Protein AF-A0A558D9I7-F1 (afdb_monomer)

Sequence (130 aa):
MVARRTGHDVFRDLLGRITAGNPILTDRFYGTHSVIALLQMRGADALLQQHQVRRTDFRKGQRLSPRDHVGAWAKPKHCPYWLPRELFDAFPETPAVRELKGHNKVLERLHCKTPAMNGTERWYACGPAT

Secondary structure (DSSP, 8-state):
------HHHHHHHHHTT--TT-EEEE-TTS-SHHHHHHHHHTT-EEEEEPPTT----TTSSEEEETTEEEEE-PPPSS--TTS-HHHHHTS-SS-EEEEEE-SS-EEEEE-TTPPPTTSS----------

Mean predicted aligned error: 7.86 Å

Structure (mmCIF, N/CA/C/O backbone):
data_AF-A0A558D9I7-F1
#
_entry.id   AF-A0A558D9I7-F1
#
loop_
_atom_site.group_PDB
_atom_site.id
_atom_site.type_symbol
_atom_site.label_atom_id
_atom_site.label_alt_id
_atom_site.label_comp_id
_atom_site.label_asym_id
_atom_site.label_entity_id
_atom_site.label_seq_id
_atom_site.pdbx_PDB_ins_code
_atom_site.Cartn_x
_atom_site.Cartn_y
_atom_site.Cartn_z
_atom_site.occupancy
_atom_site.B_iso_or_equiv
_atom_site.auth_seq_id
_atom_site.auth_comp_id
_atom_site.auth_asym_id
_atom_site.auth_atom_id
_atom_site.pdbx_PDB_model_num
ATOM 1 N N . MET A 1 1 ? 28.553 -13.555 -10.484 1.00 39.62 1 MET A N 1
ATOM 2 C CA . MET A 1 1 ? 28.209 -12.173 -10.083 1.00 39.62 1 MET A CA 1
ATOM 3 C C . MET A 1 1 ? 26.754 -12.186 -9.623 1.00 39.62 1 MET A C 1
ATOM 5 O O . MET A 1 1 ? 25.894 -12.481 -10.439 1.00 39.62 1 MET A O 1
ATOM 9 N N . VAL A 1 2 ? 26.464 -12.008 -8.328 1.00 51.72 2 VAL A N 1
ATOM 10 C CA . VAL A 1 2 ? 25.073 -11.989 -7.827 1.00 51.72 2 VAL A CA 1
ATOM 11 C C . VAL A 1 2 ? 24.534 -10.573 -8.009 1.00 51.72 2 VAL A C 1
ATOM 13 O O . VAL A 1 2 ? 25.071 -9.636 -7.420 1.00 51.72 2 VAL A O 1
ATOM 16 N N . ALA A 1 3 ? 23.517 -10.396 -8.853 1.00 63.38 3 ALA A N 1
ATOM 17 C CA . ALA A 1 3 ? 22.880 -9.096 -9.040 1.00 63.38 3 ALA A CA 1
ATOM 18 C C . ALA A 1 3 ? 22.295 -8.607 -7.704 1.00 63.38 3 ALA A C 1
ATOM 20 O O . ALA A 1 3 ? 21.554 -9.332 -7.037 1.00 63.38 3 ALA A O 1
ATOM 21 N N . ARG A 1 4 ? 22.636 -7.380 -7.296 1.00 70.62 4 ARG A N 1
ATOM 22 C CA . ARG A 1 4 ? 22.110 -6.768 -6.071 1.00 70.62 4 ARG A CA 1
ATOM 23 C C . ARG A 1 4 ? 20.625 -6.468 -6.280 1.00 70.62 4 ARG A C 1
ATOM 25 O O . ARG A 1 4 ? 20.283 -5.579 -7.050 1.00 70.62 4 ARG A O 1
ATOM 32 N N . ARG A 1 5 ? 19.755 -7.225 -5.612 1.00 75.56 5 ARG A N 1
ATOM 33 C CA . 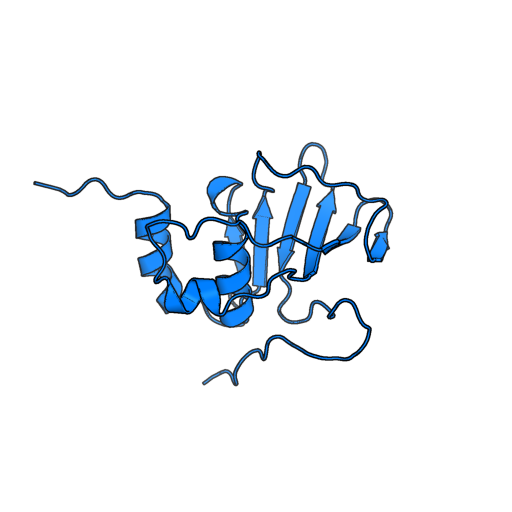ARG A 1 5 ? 18.297 -7.042 -5.668 1.00 75.56 5 ARG A CA 1
ATOM 34 C C . ARG A 1 5 ? 17.856 -6.037 -4.605 1.00 75.56 5 ARG A C 1
ATOM 36 O O . ARG A 1 5 ? 18.429 -5.988 -3.516 1.00 75.56 5 ARG A O 1
ATOM 43 N N . THR A 1 6 ? 16.845 -5.238 -4.915 1.00 82.38 6 THR A N 1
ATOM 44 C CA . THR A 1 6 ? 16.187 -4.330 -3.967 1.00 82.38 6 THR A CA 1
ATOM 45 C C . THR A 1 6 ? 14.946 -4.986 -3.350 1.00 82.38 6 THR A C 1
ATOM 47 O O . THR A 1 6 ? 14.488 -6.028 -3.819 1.00 82.38 6 THR A O 1
ATOM 50 N N . GLY A 1 7 ? 14.353 -4.371 -2.319 1.00 81.00 7 GLY A N 1
ATOM 51 C CA . GLY A 1 7 ? 13.092 -4.861 -1.740 1.00 81.00 7 GLY A CA 1
ATOM 52 C C . GLY A 1 7 ? 11.952 -4.957 -2.765 1.00 81.00 7 GLY A C 1
ATOM 53 O O . GLY A 1 7 ? 11.179 -5.910 -2.749 1.00 81.00 7 GLY A O 1
ATOM 54 N N . HIS A 1 8 ? 11.897 -4.035 -3.733 1.00 85.25 8 HIS A N 1
ATOM 55 C CA . HIS A 1 8 ? 10.901 -4.083 -4.807 1.00 85.25 8 HIS A CA 1
ATOM 56 C C . HIS A 1 8 ? 11.121 -5.251 -5.778 1.00 85.25 8 HIS A C 1
ATOM 58 O O . HIS A 1 8 ? 10.147 -5.795 -6.293 1.00 85.25 8 HIS A O 1
ATOM 64 N N . ASP A 1 9 ? 12.367 -5.685 -5.995 1.00 84.19 9 ASP A N 1
ATOM 65 C CA . ASP A 1 9 ? 12.647 -6.856 -6.834 1.00 84.19 9 ASP A CA 1
ATOM 66 C C . ASP A 1 9 ? 12.113 -8.143 -6.206 1.00 84.19 9 ASP A C 1
ATOM 68 O O . ASP A 1 9 ? 11.518 -8.960 -6.903 1.00 84.19 9 ASP A O 1
ATOM 72 N N . VAL A 1 10 ? 12.283 -8.302 -4.889 1.00 84.31 10 VAL A N 1
ATOM 73 C CA . VAL A 1 10 ? 11.731 -9.442 -4.137 1.00 84.31 10 VAL A CA 1
ATOM 74 C C . VAL A 1 10 ? 10.207 -9.388 -4.117 1.00 84.31 10 VAL A C 1
ATOM 76 O O . VAL A 1 10 ? 9.544 -10.398 -4.344 1.00 84.31 10 VAL A O 1
ATOM 79 N N . PHE A 1 11 ? 9.640 -8.204 -3.887 1.00 86.81 11 PHE A N 1
ATOM 80 C CA . PHE A 1 11 ? 8.194 -8.022 -3.894 1.00 86.81 11 PHE A CA 1
ATOM 81 C C . PHE A 1 11 ? 7.576 -8.396 -5.243 1.00 86.81 11 PHE A C 1
ATOM 83 O O . PHE A 1 11 ? 6.571 -9.101 -5.267 1.00 86.81 11 PHE A O 1
ATOM 90 N N . ARG A 1 12 ? 8.199 -8.008 -6.364 1.00 84.62 12 ARG A N 1
ATOM 91 C CA . ARG A 1 12 ? 7.728 -8.367 -7.709 1.00 84.62 12 ARG A CA 1
ATOM 92 C C . ARG A 1 12 ? 7.653 -9.877 -7.920 1.00 84.62 12 ARG A C 1
ATOM 94 O O . ARG A 1 12 ? 6.673 -10.348 -8.488 1.00 84.62 12 ARG A O 1
ATOM 101 N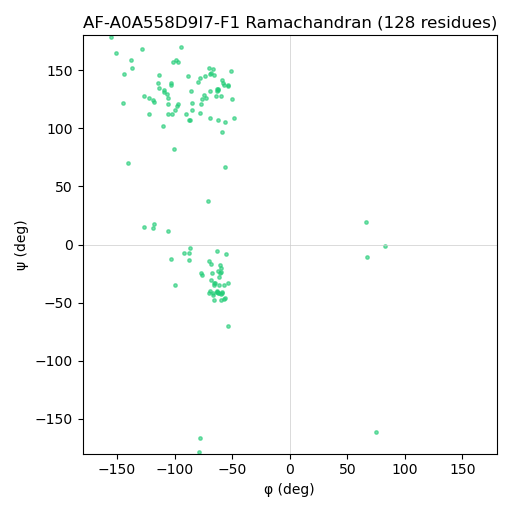 N . ASP A 1 13 ? 8.641 -10.629 -7.450 1.00 86.75 13 ASP A N 1
ATOM 102 C CA . ASP A 1 13 ? 8.618 -12.091 -7.561 1.00 86.75 13 ASP A CA 1
ATOM 103 C C . ASP A 1 13 ? 7.488 -12.704 -6.715 1.00 86.75 13 ASP A C 1
ATOM 105 O O . ASP A 1 13 ? 6.871 -13.695 -7.109 1.00 86.75 13 ASP A O 1
ATOM 109 N N . LEU A 1 14 ? 7.188 -12.099 -5.560 1.00 85.50 14 LEU A N 1
ATOM 110 C CA . LEU A 1 14 ? 6.113 -12.541 -4.672 1.00 85.50 14 LEU A CA 1
ATOM 111 C C . LEU A 1 14 ? 4.719 -12.149 -5.182 1.00 85.50 14 LEU A C 1
ATOM 113 O O . LEU A 1 14 ? 3.753 -12.851 -4.888 1.00 85.50 14 LEU A O 1
ATOM 117 N N . LEU A 1 15 ? 4.595 -11.075 -5.971 1.00 84.62 15 LEU A N 1
ATOM 118 C CA . LEU A 1 15 ? 3.310 -10.567 -6.472 1.00 84.62 15 LEU A CA 1
ATOM 119 C C . LEU A 1 15 ? 2.472 -11.633 -7.186 1.00 84.62 15 LEU A C 1
ATOM 121 O O . LEU A 1 15 ? 1.249 -11.576 -7.111 1.00 84.62 15 LEU A O 1
ATOM 125 N N . GLY A 1 16 ? 3.094 -12.594 -7.873 1.00 80.94 16 GLY A N 1
ATOM 126 C CA . GLY A 1 16 ? 2.373 -13.689 -8.535 1.00 80.94 16 GLY A CA 1
ATOM 127 C C . GLY A 1 16 ? 1.715 -14.686 -7.573 1.00 80.94 16 GLY A C 1
ATOM 128 O O . GLY A 1 16 ? 0.841 -15.436 -7.984 1.00 80.94 16 GLY A O 1
ATOM 129 N N . ARG A 1 17 ? 2.122 -14.698 -6.299 1.00 84.50 17 ARG A N 1
ATOM 130 C CA . ARG A 1 17 ? 1.600 -15.595 -5.253 1.00 84.50 17 ARG A CA 1
ATOM 131 C C . ARG A 1 17 ? 0.627 -14.899 -4.306 1.00 84.50 17 ARG A C 1
ATOM 133 O O . ARG A 1 17 ? -0.041 -15.562 -3.524 1.00 84.50 17 ARG A O 1
ATOM 140 N N . ILE A 1 18 ? 0.569 -13.571 -4.361 1.00 84.69 18 ILE A N 1
ATOM 141 C CA . ILE A 1 18 ? -0.352 -12.768 -3.566 1.00 84.69 18 ILE A CA 1
ATOM 142 C C . ILE A 1 18 ? -1.733 -12.849 -4.210 1.00 84.69 18 ILE A C 1
ATOM 144 O O . ILE A 1 18 ? -1.940 -12.343 -5.313 1.00 84.69 18 ILE A O 1
ATOM 148 N N . THR A 1 19 ? -2.665 -13.479 -3.505 1.00 73.75 19 THR A N 1
ATOM 149 C CA . THR A 1 19 ? -4.037 -13.710 -3.967 1.00 73.75 19 THR A CA 1
ATOM 150 C C . THR A 1 19 ? -5.052 -13.242 -2.927 1.00 73.75 19 THR A C 1
ATOM 152 O O . THR A 1 19 ? -4.701 -12.916 -1.786 1.00 73.75 19 THR A O 1
ATOM 155 N N . ALA A 1 20 ? -6.321 -13.175 -3.330 1.00 78.50 20 ALA A N 1
ATOM 156 C CA . ALA A 1 20 ? -7.418 -12.859 -2.429 1.00 78.50 20 ALA A CA 1
ATOM 157 C C . ALA A 1 20 ? -7.429 -13.800 -1.211 1.00 78.50 20 ALA A C 1
ATOM 159 O O . ALA A 1 20 ? -7.207 -15.004 -1.325 1.00 78.50 20 ALA A O 1
ATOM 160 N N . GLY A 1 21 ? -7.667 -13.238 -0.024 1.00 71.25 21 GLY A N 1
ATOM 161 C CA . GLY A 1 21 ? -7.666 -13.986 1.236 1.00 71.25 21 GLY A CA 1
ATOM 162 C C . GLY A 1 21 ? -6.285 -14.221 1.859 1.00 71.25 21 GLY A C 1
ATOM 163 O O . GLY A 1 21 ? -6.209 -14.788 2.946 1.00 71.25 21 GLY A O 1
ATOM 164 N N . ASN A 1 22 ? -5.187 -13.778 1.236 1.00 72.44 22 ASN A N 1
ATOM 165 C CA . ASN A 1 22 ? -3.873 -13.755 1.885 1.00 72.44 22 ASN A CA 1
ATOM 166 C C . ASN A 1 22 ? -3.665 -12.409 2.602 1.00 72.44 22 ASN A C 1
ATOM 168 O O . ASN A 1 22 ? -3.530 -11.392 1.918 1.00 72.44 22 ASN A O 1
ATOM 172 N N . PRO A 1 23 ? -3.615 -12.370 3.950 1.00 80.31 23 PRO A N 1
ATOM 173 C CA . PRO A 1 23 ? -3.288 -11.147 4.663 1.00 80.31 23 PRO A CA 1
ATOM 174 C C . PRO A 1 23 ? -1.791 -10.851 4.546 1.00 80.31 23 PRO A C 1
ATOM 176 O O . PRO A 1 23 ? -0.944 -11.688 4.857 1.00 80.31 23 PRO A O 1
ATOM 179 N N . ILE A 1 24 ? -1.463 -9.631 4.139 1.00 87.50 24 ILE A N 1
ATOM 180 C CA . ILE A 1 24 ? -0.087 -9.153 4.006 1.00 87.50 24 ILE A CA 1
ATOM 181 C C . ILE A 1 24 ? 0.200 -8.132 5.099 1.00 87.50 24 ILE A C 1
ATOM 183 O O . ILE A 1 24 ? -0.559 -7.185 5.280 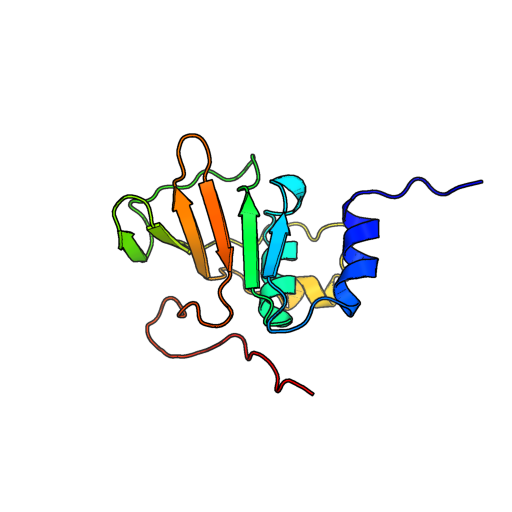1.00 87.50 24 ILE A O 1
ATOM 187 N N . 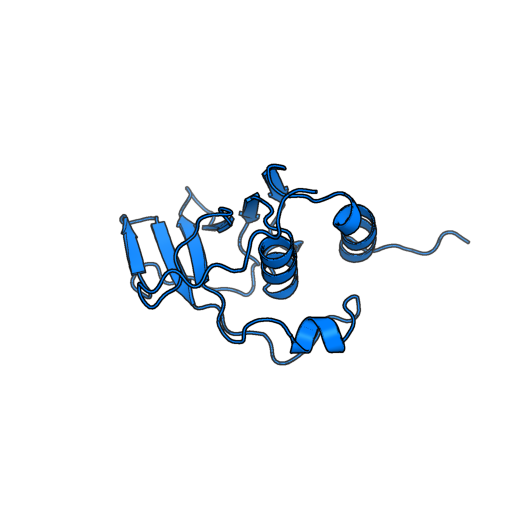LEU A 1 25 ? 1.321 -8.292 5.799 1.00 90.19 25 LEU A N 1
ATOM 188 C CA . LEU A 1 25 ? 1.840 -7.297 6.735 1.00 90.19 25 LEU A CA 1
ATOM 189 C C . LEU A 1 25 ? 3.202 -6.816 6.242 1.00 90.19 25 LEU A C 1
ATOM 191 O O . LEU A 1 25 ? 4.113 -7.624 6.067 1.00 90.19 25 LEU A O 1
ATOM 195 N N . THR A 1 26 ? 3.352 -5.512 6.025 1.00 89.06 26 THR A N 1
ATOM 196 C CA . THR A 1 26 ? 4.606 -4.938 5.516 1.00 89.06 26 THR A CA 1
ATOM 197 C C . THR A 1 26 ? 4.993 -3.652 6.230 1.00 89.06 26 THR A C 1
ATOM 199 O O . THR A 1 26 ? 4.160 -2.940 6.793 1.00 89.06 26 THR A O 1
ATOM 202 N N . ASP A 1 27 ? 6.277 -3.309 6.153 1.00 91.38 27 ASP A N 1
ATOM 203 C CA . ASP A 1 27 ? 6.797 -2.048 6.668 1.00 91.38 27 ASP A CA 1
ATOM 204 C C . ASP A 1 27 ? 6.528 -0.848 5.729 1.00 91.38 27 ASP A C 1
ATOM 206 O O . ASP A 1 27 ? 5.907 -0.968 4.667 1.00 91.38 27 ASP A O 1
ATOM 210 N N . ARG A 1 28 ? 7.012 0.333 6.141 1.00 91.69 28 ARG A N 1
ATOM 211 C CA . ARG A 1 28 ? 6.789 1.623 5.467 1.00 91.69 28 ARG A CA 1
ATOM 212 C C . ARG A 1 28 ? 7.337 1.718 4.049 1.00 91.69 28 ARG A C 1
ATOM 214 O O . ARG A 1 28 ? 6.879 2.568 3.292 1.00 91.69 28 ARG A O 1
ATOM 221 N N . PHE A 1 29 ? 8.327 0.901 3.699 1.00 91.00 29 PHE A N 1
ATOM 222 C CA . PHE A 1 29 ? 8.919 0.853 2.366 1.00 91.00 29 PHE A CA 1
ATOM 223 C C . PHE A 1 29 ? 7.874 0.463 1.318 1.00 91.00 29 PHE A C 1
ATOM 225 O O . PHE A 1 29 ? 7.877 1.005 0.217 1.00 91.00 29 PHE A O 1
ATOM 232 N N . TYR A 1 30 ? 6.932 -0.406 1.694 1.00 91.44 30 TYR A N 1
ATOM 233 C CA . TYR A 1 30 ? 5.874 -0.896 0.816 1.00 91.44 30 TYR A CA 1
ATOM 234 C C . TYR A 1 30 ? 4.588 -0.057 0.872 1.00 91.44 30 TYR A C 1
ATOM 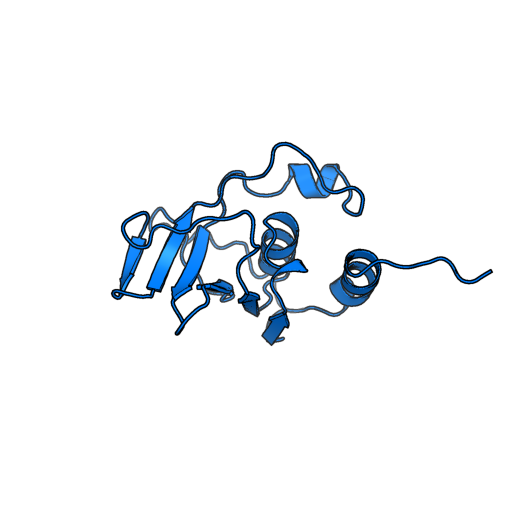2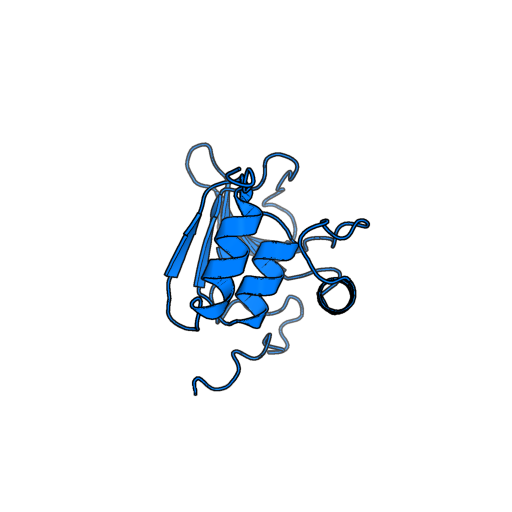36 O O . TYR A 1 30 ? 3.727 -0.248 0.022 1.00 91.44 30 TYR A O 1
ATOM 244 N N . GLY A 1 31 ? 4.468 0.919 1.784 1.00 91.50 31 GLY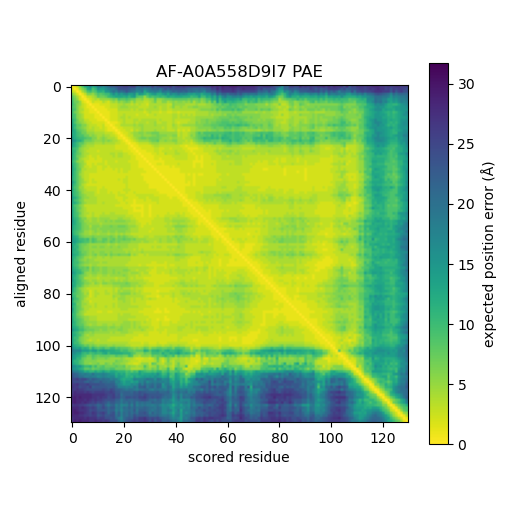 A N 1
ATOM 245 C CA . GLY A 1 31 ? 3.322 1.844 1.912 1.00 91.50 31 GLY A CA 1
ATOM 246 C C . GLY A 1 31 ? 3.204 2.885 0.783 1.00 91.50 31 GLY A C 1
ATOM 247 O O . GLY A 1 31 ? 2.934 4.068 1.001 1.00 91.50 31 GLY A O 1
ATOM 248 N N . THR A 1 32 ? 3.513 2.490 -0.451 1.00 91.44 32 THR A N 1
ATOM 249 C CA . THR A 1 32 ? 3.495 3.363 -1.630 1.00 91.44 32 THR A CA 1
ATOM 250 C C . THR A 1 32 ? 2.185 3.209 -2.394 1.00 91.44 32 THR A C 1
ATOM 252 O O . THR A 1 32 ? 1.526 2.174 -2.327 1.00 91.44 32 THR A O 1
ATOM 255 N N . HIS A 1 33 ? 1.816 4.234 -3.174 1.00 91.62 33 HIS A N 1
ATOM 256 C CA . HIS A 1 33 ? 0.605 4.186 -4.010 1.00 91.62 33 HIS A CA 1
ATOM 257 C C . HIS A 1 33 ? 0.626 2.986 -4.965 1.00 91.62 33 HIS A C 1
ATOM 259 O O . HIS A 1 33 ? -0.349 2.248 -5.018 1.00 91.62 33 HIS A O 1
ATOM 265 N N . SER A 1 34 ? 1.749 2.742 -5.648 1.00 91.31 34 SER A N 1
ATOM 266 C CA . SER A 1 34 ? 1.865 1.648 -6.615 1.00 91.31 34 SER A CA 1
ATOM 267 C C . SER A 1 34 ? 1.710 0.265 -5.985 1.00 91.31 34 SER A C 1
ATOM 269 O O . SER A 1 34 ? 1.043 -0.588 -6.559 1.00 91.31 34 SER A O 1
ATOM 271 N N . VAL A 1 35 ? 2.291 0.035 -4.803 1.00 91.31 35 VAL A N 1
ATOM 272 C CA . VAL A 1 35 ? 2.115 -1.235 -4.083 1.00 91.31 35 VAL A CA 1
ATOM 273 C C . VAL A 1 35 ? 0.663 -1.400 -3.649 1.00 91.31 35 VAL A C 1
ATOM 275 O O . VAL A 1 35 ? 0.067 -2.438 -3.916 1.00 91.31 35 VAL A O 1
ATOM 278 N N . ILE A 1 36 ? 0.071 -0.368 -3.048 1.00 89.31 36 ILE A N 1
ATOM 279 C CA . ILE A 1 36 ? -1.331 -0.396 -2.628 1.00 89.31 36 ILE A CA 1
ATOM 280 C C . ILE A 1 36 ? -2.263 -0.690 -3.811 1.00 89.31 36 ILE A C 1
ATOM 282 O O . ILE A 1 36 ? -3.097 -1.587 -3.709 1.00 89.31 36 ILE A O 1
ATOM 286 N N . ALA A 1 37 ? -2.083 -0.011 -4.946 1.00 88.81 37 ALA A N 1
ATOM 287 C CA . ALA A 1 37 ? -2.887 -0.230 -6.146 1.00 88.81 37 ALA A CA 1
ATOM 288 C C . ALA A 1 37 ? -2.744 -1.668 -6.682 1.00 88.81 37 ALA A C 1
ATOM 290 O O . ALA A 1 37 ? -3.741 -2.302 -7.019 1.00 88.81 37 ALA A O 1
ATOM 291 N N . LEU A 1 38 ? -1.527 -2.227 -6.695 1.00 88.38 38 LEU A N 1
ATOM 292 C CA . LEU A 1 38 ? -1.294 -3.619 -7.104 1.00 88.38 38 LEU A CA 1
ATOM 293 C C . LEU A 1 38 ? -1.968 -4.639 -6.189 1.00 88.38 38 LEU A C 1
ATOM 295 O O . LEU A 1 38 ? -2.459 -5.657 -6.680 1.00 88.38 38 LEU A O 1
ATOM 299 N N . LEU A 1 39 ? -1.945 -4.397 -4.877 1.00 86.62 39 LEU A N 1
ATOM 300 C CA . LEU A 1 39 ? -2.588 -5.260 -3.889 1.00 86.62 39 LEU A CA 1
ATOM 301 C C . LEU A 1 39 ? -4.114 -5.180 -4.012 1.00 86.62 39 LEU A C 1
ATOM 303 O O . LEU A 1 39 ? -4.775 -6.215 -3.996 1.00 86.62 39 LEU A O 1
ATOM 307 N N . GLN A 1 40 ? -4.657 -3.978 -4.241 1.00 82.19 40 GLN A N 1
ATOM 308 C CA . GLN A 1 40 ? -6.079 -3.769 -4.528 1.00 82.19 40 GLN A CA 1
ATOM 309 C C . GLN A 1 40 ? -6.521 -4.513 -5.793 1.00 82.19 40 GLN A C 1
ATOM 311 O O . GLN A 1 40 ? -7.505 -5.243 -5.751 1.00 82.19 40 GLN A O 1
ATOM 316 N N . MET A 1 41 ? -5.775 -4.394 -6.897 1.00 82.06 41 MET A N 1
ATOM 317 C CA . MET A 1 41 ? -6.078 -5.107 -8.148 1.00 82.06 41 MET A CA 1
ATOM 318 C C . MET A 1 41 ? -6.042 -6.633 -7.999 1.00 82.06 41 MET A C 1
ATOM 320 O O . MET A 1 41 ? -6.724 -7.334 -8.738 1.00 82.06 41 MET A O 1
ATOM 324 N N . ARG A 1 42 ? -5.248 -7.154 -7.058 1.00 81.62 42 ARG A N 1
ATOM 325 C CA . ARG A 1 42 ? -5.175 -8.591 -6.743 1.00 81.62 42 ARG A CA 1
ATOM 326 C C . ARG A 1 42 ? -6.223 -9.053 -5.731 1.00 81.62 42 ARG A C 1
ATOM 328 O O . ARG A 1 42 ? -6.258 -10.236 -5.409 1.00 81.62 42 ARG A O 1
ATOM 335 N N . GLY A 1 43 ? -7.037 -8.141 -5.196 1.00 79.69 43 GLY A N 1
ATOM 336 C CA . GLY A 1 43 ? -8.002 -8.460 -4.145 1.00 79.69 43 GLY A CA 1
ATOM 337 C C . GLY A 1 43 ? -7.361 -8.869 -2.815 1.00 79.69 43 GLY A C 1
ATOM 338 O O . GLY A 1 43 ? -8.016 -9.508 -1.995 1.00 79.69 43 GLY A O 1
ATOM 339 N N . ALA A 1 44 ? -6.086 -8.537 -2.596 1.00 83.88 44 ALA A N 1
ATOM 340 C CA . ALA A 1 44 ? -5.361 -8.919 -1.391 1.00 83.88 44 ALA A CA 1
ATOM 341 C C . ALA A 1 44 ? -5.736 -8.025 -0.200 1.00 83.88 44 ALA A C 1
ATOM 343 O O . ALA A 1 44 ? -5.902 -6.808 -0.333 1.00 83.88 44 ALA A O 1
ATOM 344 N N . ASP A 1 45 ? -5.807 -8.629 0.984 1.00 84.31 45 ASP A N 1
ATOM 345 C CA . ASP A 1 45 ? -5.919 -7.901 2.243 1.00 84.31 45 ASP A CA 1
ATOM 346 C C . ASP A 1 45 ? -4.519 -7.526 2.731 1.00 84.31 45 ASP A C 1
ATOM 348 O O . ASP A 1 45 ? -3.620 -8.365 2.774 1.00 84.31 45 ASP A O 1
ATOM 352 N N . ALA A 1 46 ? -4.309 -6.271 3.121 1.00 88.00 46 ALA A N 1
ATOM 353 C CA . ALA A 1 46 ? -2.992 -5.824 3.558 1.00 88.00 46 ALA A CA 1
ATOM 354 C C . ALA A 1 46 ? -3.052 -4.805 4.692 1.00 88.00 46 ALA A C 1
ATOM 356 O O . ALA A 1 46 ? -3.949 -3.967 4.766 1.00 88.00 46 ALA A O 1
ATOM 357 N N . LEU A 1 47 ? -2.049 -4.864 5.558 1.00 91.38 47 LEU A N 1
ATOM 358 C CA . LEU A 1 47 ? -1.740 -3.860 6.556 1.00 91.38 47 LEU A CA 1
ATOM 359 C C . LEU A 1 47 ? -0.305 -3.396 6.312 1.00 91.38 47 LEU A C 1
ATOM 361 O O . LEU A 1 47 ? 0.647 -4.155 6.484 1.00 91.38 47 LEU A O 1
ATOM 365 N N . LEU A 1 48 ? -0.148 -2.152 5.886 1.00 92.31 48 LEU A N 1
ATOM 366 C CA . LEU A 1 48 ? 1.150 -1.557 5.600 1.00 92.31 48 LEU A CA 1
ATOM 367 C C . LEU A 1 48 ? 1.409 -0.444 6.607 1.00 92.31 48 LEU A C 1
ATOM 369 O O . LEU A 1 48 ? 0.487 0.244 7.038 1.00 92.31 48 LEU A O 1
ATOM 373 N N . GLN A 1 49 ? 2.655 -0.239 7.016 1.00 93.94 49 GLN A N 1
ATOM 374 C CA . GLN A 1 49 ? 2.988 0.999 7.715 1.00 93.94 49 GLN A CA 1
ATOM 375 C C . GLN A 1 49 ? 3.023 2.155 6.712 1.00 93.94 49 GLN A C 1
ATOM 377 O O . GLN A 1 49 ? 3.509 1.997 5.596 1.00 93.94 49 GLN A O 1
ATOM 382 N N . GLN A 1 50 ? 2.596 3.343 7.139 1.00 93.06 50 GLN A N 1
ATOM 383 C CA . GLN A 1 50 ? 2.612 4.496 6.260 1.00 93.06 50 GLN A CA 1
ATOM 384 C C . GLN A 1 50 ? 4.004 4.910 5.799 1.00 93.06 50 GLN A C 1
ATOM 386 O O . GLN A 1 50 ? 4.928 5.082 6.607 1.00 93.06 50 GLN A O 1
ATOM 391 N N . HIS A 1 51 ? 4.127 5.129 4.488 1.00 91.50 51 HIS A N 1
ATOM 392 C CA . HIS A 1 51 ? 5.356 5.620 3.881 1.00 91.50 51 HIS A CA 1
ATOM 393 C C . HIS A 1 51 ? 5.699 7.025 4.396 1.00 91.50 51 HIS A C 1
ATOM 395 O O . HIS A 1 51 ? 4.866 7.930 4.420 1.00 91.50 51 HIS A O 1
ATOM 401 N N . GLN A 1 52 ? 6.963 7.236 4.772 1.00 88.94 52 GLN A N 1
ATOM 402 C CA . GLN A 1 52 ? 7.439 8.397 5.541 1.00 88.94 52 GLN A CA 1
ATOM 403 C C . GLN A 1 52 ? 7.212 9.765 4.884 1.00 88.94 52 GLN A C 1
ATOM 405 O O . GLN A 1 52 ? 7.196 10.781 5.571 1.00 88.94 52 GLN A O 1
ATOM 410 N N . VAL A 1 53 ? 7.072 9.803 3.558 1.00 89.12 53 VAL A N 1
ATOM 411 C CA . VAL A 1 53 ? 6.821 11.048 2.811 1.00 89.12 53 VAL A CA 1
ATOM 412 C C . VAL A 1 53 ? 5.363 11.493 2.945 1.00 89.12 53 VAL A C 1
ATOM 414 O O . VAL A 1 53 ? 5.062 12.678 2.813 1.00 89.12 53 VAL A O 1
ATOM 417 N N . ARG A 1 54 ? 4.442 10.563 3.218 1.00 88.75 54 ARG A N 1
ATOM 418 C CA . ARG A 1 54 ? 3.024 10.888 3.347 1.00 88.75 54 ARG A CA 1
ATOM 419 C C . ARG A 1 54 ? 2.748 11.485 4.716 1.00 88.75 54 ARG A C 1
ATOM 421 O O . ARG A 1 54 ? 3.254 11.010 5.730 1.00 88.75 54 ARG A O 1
ATOM 428 N N . ARG A 1 55 ? 1.891 12.503 4.740 1.00 88.88 55 ARG A N 1
ATOM 429 C CA . ARG A 1 55 ? 1.341 13.102 5.957 1.00 88.88 55 ARG A CA 1
ATOM 430 C C . ARG A 1 55 ? -0.168 12.934 5.922 1.00 88.88 55 ARG A C 1
ATOM 432 O O . ARG A 1 55 ? -0.799 13.386 4.970 1.00 88.88 55 ARG A O 1
ATOM 439 N N . THR A 1 56 ? -0.718 12.319 6.958 1.00 89.94 56 THR A N 1
ATOM 440 C CA . THR A 1 56 ? -2.145 11.990 7.021 1.00 89.94 56 THR A CA 1
ATOM 441 C C . THR A 1 56 ? -2.856 12.913 7.994 1.00 89.94 56 THR A C 1
ATOM 443 O O . THR A 1 56 ? -2.423 13.096 9.133 1.00 89.94 56 THR A O 1
ATOM 446 N N . ASP A 1 57 ? -3.949 13.511 7.525 1.00 89.88 57 ASP A N 1
ATOM 447 C CA . ASP A 1 57 ? -4.847 14.334 8.330 1.00 89.88 57 ASP A CA 1
ATOM 448 C C . ASP A 1 57 ? -6.171 13.586 8.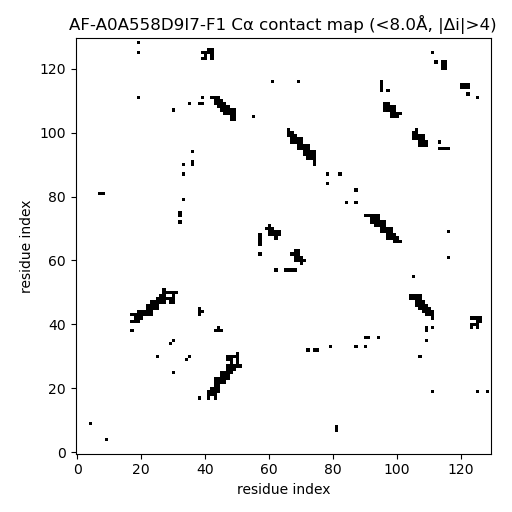521 1.00 89.88 57 ASP A C 1
ATOM 450 O O . ASP A 1 57 ? -7.017 13.570 7.628 1.00 89.88 57 ASP A O 1
ATOM 454 N N . PHE A 1 58 ? -6.358 12.996 9.706 1.00 89.00 58 PHE A N 1
ATOM 455 C CA . PHE A 1 58 ? -7.542 12.202 10.078 1.00 89.00 58 PHE A CA 1
ATOM 456 C C . PHE A 1 58 ? -8.860 12.995 10.095 1.00 89.00 58 PHE A C 1
ATOM 458 O O . PHE A 1 58 ? -9.929 12.428 10.318 1.00 89.00 58 PHE A O 1
ATOM 465 N N . ARG A 1 59 ? -8.803 14.315 9.884 1.00 87.12 59 ARG A N 1
ATOM 466 C CA . ARG A 1 59 ? -9.984 15.180 9.755 1.00 87.12 59 ARG A CA 1
ATOM 467 C C . ARG A 1 59 ? -10.500 15.262 8.316 1.00 87.12 59 ARG A C 1
ATOM 469 O O . ARG A 1 59 ? -11.595 15.772 8.112 1.00 87.12 59 ARG A O 1
ATOM 476 N N . LYS A 1 60 ? -9.718 14.807 7.332 1.00 87.00 60 LYS A N 1
ATOM 477 C CA . LYS A 1 60 ? -10.079 14.799 5.907 1.00 87.00 60 LYS A CA 1
ATOM 478 C C . LYS A 1 60 ? -10.590 13.422 5.480 1.00 87.00 60 LYS A C 1
ATOM 480 O O . LYS A 1 60 ? -10.260 12.417 6.106 1.00 87.00 60 LYS A O 1
ATOM 485 N N . GLY A 1 61 ? -11.344 13.382 4.383 1.00 86.69 61 GLY A N 1
ATOM 486 C CA . GLY A 1 61 ? -11.935 12.148 3.860 1.00 86.69 61 GLY A CA 1
ATOM 487 C C . GLY A 1 61 ? -13.129 11.665 4.686 1.00 86.69 61 GLY A C 1
ATOM 488 O O . GLY A 1 61 ? -13.731 12.431 5.440 1.00 86.69 61 GLY A O 1
ATOM 489 N N . GLN A 1 62 ? -13.478 10.389 4.538 1.00 87.69 62 GLN A N 1
ATOM 490 C CA . GLN A 1 62 ? -14.587 9.783 5.270 1.00 87.69 62 GLN A CA 1
ATOM 491 C C . GLN A 1 62 ? -14.096 9.277 6.626 1.00 87.69 62 GLN A C 1
ATOM 493 O O . GLN A 1 62 ? -13.397 8.269 6.717 1.00 87.69 62 GLN A O 1
ATOM 498 N N . ARG A 1 63 ? -14.472 9.962 7.703 1.00 89.19 63 ARG A N 1
ATOM 499 C CA . ARG A 1 63 ? -14.106 9.563 9.064 1.00 89.19 63 ARG A CA 1
ATOM 500 C C . ARG A 1 63 ? -14.962 8.385 9.537 1.00 89.19 63 ARG A C 1
ATOM 502 O O . ARG A 1 63 ? -16.183 8.486 9.543 1.00 89.19 63 ARG A O 1
ATOM 509 N N . LEU A 1 64 ? -14.318 7.303 9.974 1.00 88.00 64 LEU A N 1
ATOM 510 C CA . LEU A 1 64 ? -14.972 6.122 10.557 1.00 88.00 64 LEU A CA 1
ATOM 511 C C . LEU A 1 64 ? -14.898 6.143 12.091 1.00 88.00 64 LEU A C 1
ATOM 513 O O . LEU A 1 64 ? -15.825 5.729 12.776 1.00 88.00 64 LEU A O 1
ATOM 517 N N . SER A 1 65 ? -13.796 6.656 12.644 1.00 89.81 65 SER A N 1
ATOM 518 C CA . SER A 1 65 ? -13.597 6.898 14.077 1.00 89.81 65 SER A CA 1
ATOM 519 C C . SER A 1 65 ? -12.543 8.002 14.296 1.00 89.81 65 SER A C 1
ATOM 521 O O . SER A 1 65 ? -11.980 8.527 13.334 1.00 89.81 65 SER A O 1
ATOM 523 N N . PRO A 1 66 ? -12.213 8.409 15.538 1.00 89.81 66 PRO A N 1
ATOM 524 C CA . PRO A 1 66 ? -11.133 9.372 15.786 1.00 89.81 66 PRO A CA 1
ATOM 525 C C . PRO A 1 66 ? -9.741 8.954 15.292 1.00 89.81 66 PRO A C 1
ATOM 527 O O . PRO A 1 66 ? -8.874 9.813 15.146 1.00 89.81 66 PRO A O 1
ATOM 530 N N . ARG A 1 67 ? -9.509 7.658 15.065 1.00 91.00 67 ARG A N 1
ATOM 531 C CA . ARG A 1 67 ? -8.218 7.100 14.632 1.00 91.00 67 ARG A CA 1
ATOM 532 C C . ARG A 1 67 ? -8.346 6.245 13.371 1.00 91.00 67 ARG A C 1
ATOM 534 O O . ARG A 1 67 ? -7.442 5.476 13.081 1.00 91.00 67 ARG A O 1
ATOM 541 N N . ASP A 1 68 ? -9.462 6.348 12.662 1.00 90.00 68 ASP A N 1
ATOM 542 C CA . ASP A 1 68 ? -9.785 5.511 11.508 1.00 90.00 68 ASP A CA 1
ATOM 543 C C . ASP A 1 68 ? -10.557 6.349 10.494 1.00 90.00 68 ASP A C 1
ATOM 545 O O . ASP A 1 68 ? -11.599 6.925 10.820 1.00 90.00 68 ASP A O 1
ATOM 549 N N . HIS A 1 69 ? -10.042 6.452 9.278 1.00 89.50 69 HIS A N 1
ATOM 550 C CA . HIS A 1 69 ? -10.718 7.152 8.193 1.00 89.50 69 HIS A CA 1
ATOM 551 C C . HIS A 1 69 ? -10.343 6.555 6.840 1.00 89.50 69 HIS A C 1
ATOM 553 O O . HIS A 1 69 ? -9.368 5.818 6.719 1.00 89.50 69 HIS A O 1
ATOM 559 N N . VAL A 1 70 ? -11.121 6.892 5.820 1.00 87.75 70 VAL A N 1
ATOM 560 C CA . VAL A 1 70 ? -10.816 6.599 4.423 1.00 87.75 70 VAL A CA 1
ATOM 561 C C . VAL A 1 70 ? -10.387 7.898 3.745 1.00 87.75 70 VAL A C 1
ATOM 563 O O . VAL A 1 70 ? -11.185 8.827 3.591 1.00 87.75 70 VAL A O 1
ATOM 566 N N . GLY A 1 71 ? -9.109 7.964 3.376 1.00 85.44 71 GLY A N 1
ATOM 567 C CA . GLY A 1 71 ? -8.462 9.095 2.719 1.00 85.44 71 GLY A CA 1
ATOM 568 C C . GLY A 1 71 ? -8.286 8.886 1.213 1.00 85.44 71 GLY A C 1
ATOM 569 O O . GLY A 1 71 ? -8.286 7.759 0.715 1.00 85.44 71 GLY A O 1
ATOM 570 N N . ALA A 1 72 ? -8.150 9.994 0.476 1.00 84.75 72 ALA A N 1
ATOM 571 C CA . ALA A 1 72 ? -7.895 9.990 -0.966 1.00 84.75 72 ALA A CA 1
ATOM 572 C C . ALA A 1 72 ? -6.408 10.168 -1.205 1.00 84.75 72 ALA A C 1
ATOM 574 O O . ALA A 1 72 ? -5.822 11.177 -0.804 1.00 84.75 72 ALA A O 1
ATOM 575 N N . TRP A 1 73 ? -5.792 9.204 -1.871 1.00 87.38 73 TRP A N 1
ATOM 576 C CA . TRP A 1 73 ? -4.369 9.257 -2.150 1.00 87.38 73 TRP A CA 1
ATOM 577 C C . TRP A 1 73 ? -4.104 9.664 -3.586 1.00 87.38 73 TRP A C 1
ATOM 579 O O . TRP A 1 73 ? -4.336 8.874 -4.484 1.00 87.38 73 TRP A O 1
ATOM 589 N N . ALA A 1 74 ? -3.534 10.846 -3.811 1.00 88.50 74 ALA A N 1
ATOM 590 C CA . ALA A 1 74 ? -3.099 11.223 -5.153 1.00 88.50 74 ALA A CA 1
ATOM 591 C C . ALA A 1 74 ? -2.005 10.270 -5.675 1.00 88.50 74 ALA A C 1
ATOM 593 O O . ALA A 1 74 ? -1.025 9.971 -4.968 1.00 88.50 74 ALA A O 1
ATOM 594 N N . LYS A 1 75 ? -2.180 9.820 -6.919 1.00 89.94 75 LYS A N 1
ATOM 595 C CA . LYS A 1 75 ? -1.189 9.082 -7.697 1.00 89.94 75 LYS A CA 1
ATOM 596 C C . LYS A 1 75 ? 0.047 9.960 -7.912 1.00 89.94 75 LYS A C 1
ATOM 598 O O . LYS A 1 75 ? -0.073 11.149 -8.217 1.00 89.94 75 LYS A O 1
ATOM 603 N N . PRO A 1 76 ? 1.258 9.423 -7.695 1.00 91.62 76 PRO A N 1
ATOM 604 C CA . PRO A 1 76 ? 2.477 10.173 -7.949 1.00 91.62 76 PRO A CA 1
ATOM 605 C C . PRO A 1 76 ? 2.636 10.447 -9.450 1.00 91.62 76 PRO A C 1
ATOM 607 O O . PRO A 1 76 ? 2.235 9.649 -10.285 1.00 91.62 76 PRO A O 1
ATOM 610 N N . LYS A 1 77 ? 3.292 11.556 -9.805 1.00 92.00 77 LYS A N 1
ATOM 611 C CA . LYS A 1 77 ? 3.566 11.899 -11.214 1.00 92.00 77 LYS A CA 1
ATOM 612 C C . LYS A 1 77 ? 4.560 10.944 -11.885 1.00 92.00 77 LYS A C 1
ATOM 614 O O . LYS A 1 77 ? 4.583 10.821 -13.105 1.00 92.00 77 LYS A O 1
ATOM 619 N N . HIS A 1 78 ? 5.409 10.296 -11.089 1.00 92.00 78 HIS A N 1
ATOM 620 C CA . HIS A 1 78 ? 6.481 9.436 -11.576 1.00 92.00 78 HIS A CA 1
ATOM 621 C C . HIS A 1 78 ? 6.127 7.963 -11.364 1.00 92.00 78 HIS A C 1
ATOM 623 O O . HIS A 1 78 ? 5.849 7.548 -10.237 1.00 92.00 78 HIS A O 1
ATOM 629 N N . CYS A 1 79 ? 6.191 7.180 -12.445 1.00 92.94 79 CYS A N 1
ATOM 630 C CA . CYS A 1 79 ? 6.124 5.723 -12.380 1.00 92.94 79 CYS A CA 1
ATOM 631 C C . CYS A 1 79 ? 7.410 5.195 -11.728 1.00 92.94 79 CYS A C 1
ATOM 633 O O . CYS A 1 79 ? 8.500 5.614 -12.135 1.00 92.94 79 CYS A O 1
ATOM 635 N N . PRO A 1 80 ? 7.325 4.292 -10.740 1.00 90.75 80 PRO A N 1
ATOM 636 C CA . PRO A 1 80 ? 8.515 3.670 -10.185 1.00 90.75 80 PRO A CA 1
ATOM 637 C C . PRO A 1 80 ? 9.206 2.782 -11.231 1.00 90.75 80 PRO A C 1
ATOM 639 O O . PRO A 1 80 ? 8.548 2.132 -12.037 1.00 90.75 80 PRO A O 1
ATOM 642 N N . TYR A 1 81 ? 10.539 2.721 -11.187 1.00 90.00 81 TYR A N 1
ATOM 643 C CA . TYR A 1 81 ? 11.360 2.036 -12.200 1.00 90.00 81 TYR A CA 1
ATOM 644 C C . TYR A 1 81 ? 11.083 0.528 -12.340 1.00 90.00 81 TYR A C 1
ATOM 646 O O . TYR A 1 81 ? 11.387 -0.065 -13.369 1.00 90.00 81 TYR A O 1
ATOM 654 N N . TRP A 1 82 ? 10.564 -0.109 -11.288 1.00 87.69 82 TRP A N 1
ATOM 655 C CA . TRP A 1 82 ? 10.344 -1.556 -11.228 1.00 87.69 82 TRP A CA 1
ATOM 656 C C . TRP A 1 82 ? 8.984 -1.985 -11.789 1.00 87.69 82 TRP A C 1
ATOM 658 O O . TRP A 1 82 ? 8.720 -3.186 -11.885 1.00 87.69 82 TRP A O 1
ATOM 668 N N . LEU A 1 83 ? 8.121 -1.022 -12.120 1.00 90.00 83 LEU A N 1
ATOM 669 C CA . LEU A 1 83 ? 6.752 -1.250 -12.553 1.00 90.00 83 LEU A CA 1
ATOM 670 C C . LEU A 1 83 ? 6.604 -0.927 -14.049 1.00 90.00 83 LEU A C 1
ATOM 672 O O . LEU A 1 83 ? 7.048 0.144 -14.467 1.00 90.00 83 LEU A O 1
ATOM 676 N N . PRO A 1 84 ? 5.961 -1.801 -14.849 1.00 91.38 84 PRO A N 1
ATOM 677 C CA . PRO A 1 84 ? 5.615 -1.481 -16.230 1.00 91.38 84 PRO A CA 1
ATOM 678 C C . PRO A 1 84 ? 4.758 -0.217 -16.306 1.00 91.38 84 PRO A C 1
ATOM 680 O O . PRO A 1 84 ? 3.834 -0.035 -15.504 1.00 91.38 84 PRO A O 1
ATOM 683 N N . ARG A 1 85 ? 5.058 0.655 -17.271 1.00 93.69 85 ARG A N 1
ATOM 684 C CA . ARG A 1 85 ? 4.398 1.958 -17.398 1.00 93.69 85 ARG A CA 1
ATOM 685 C C . ARG A 1 85 ? 2.910 1.805 -17.684 1.00 93.69 85 ARG A C 1
ATOM 687 O O . ARG A 1 85 ? 2.104 2.482 -17.063 1.00 93.69 85 ARG A O 1
ATOM 694 N N . GLU A 1 86 ? 2.554 0.856 -18.533 1.00 92.94 86 GLU A N 1
ATOM 695 C CA . GLU A 1 86 ? 1.180 0.560 -18.930 1.00 92.94 86 GLU A CA 1
ATOM 696 C C . GLU A 1 86 ? 0.328 0.190 -17.709 1.00 92.94 86 GLU A C 1
ATOM 698 O O . GLU A 1 86 ? -0.805 0.643 -17.555 1.00 92.94 86 GLU A O 1
ATOM 703 N N . LEU A 1 87 ? 0.910 -0.589 -16.791 1.00 90.50 87 LEU A N 1
ATOM 704 C CA . LEU A 1 87 ? 0.253 -0.981 -15.549 1.00 90.50 87 LEU A CA 1
ATOM 705 C C . LEU A 1 87 ? 0.104 0.205 -14.593 1.00 90.50 87 LEU A C 1
ATOM 707 O O . LEU A 1 87 ? -0.949 0.377 -13.987 1.00 90.50 87 LEU A O 1
ATOM 711 N N . PHE A 1 88 ? 1.139 1.039 -14.472 1.00 93.06 88 PHE A N 1
ATOM 712 C CA . PHE A 1 88 ? 1.073 2.254 -13.663 1.00 93.06 88 PHE A CA 1
ATOM 713 C C . PHE A 1 88 ? 0.026 3.240 -14.181 1.00 93.06 88 PHE A C 1
ATOM 715 O O . PHE A 1 88 ? -0.717 3.827 -13.394 1.00 93.06 88 PHE A O 1
ATOM 722 N N . ASP A 1 89 ? -0.052 3.417 -15.496 1.00 92.31 89 ASP A N 1
ATOM 723 C CA . ASP A 1 89 ? -0.987 4.334 -16.133 1.00 92.31 89 ASP A CA 1
ATOM 724 C C . ASP A 1 89 ? -2.439 3.878 -15.901 1.00 92.31 89 ASP A C 1
ATOM 726 O O . ASP A 1 89 ? -3.293 4.721 -15.637 1.00 92.31 89 ASP A O 1
ATOM 730 N N . ALA A 1 90 ? -2.690 2.564 -15.826 1.00 90.00 90 ALA A N 1
ATOM 731 C CA . ALA A 1 90 ? -3.990 1.991 -15.470 1.00 90.00 90 ALA A CA 1
ATOM 732 C C . ALA A 1 90 ? -4.396 2.175 -13.992 1.00 90.00 90 ALA A C 1
ATOM 734 O O . ALA A 1 90 ? -5.559 1.958 -13.642 1.00 90.00 90 ALA A O 1
ATOM 735 N N . PHE A 1 91 ? -3.475 2.556 -13.099 1.00 88.31 91 PHE A N 1
ATOM 736 C CA . PHE A 1 91 ? -3.815 2.753 -11.689 1.00 88.31 91 PHE A CA 1
ATOM 737 C C . PHE A 1 91 ? -4.710 3.974 -11.472 1.00 88.31 91 PHE A C 1
ATOM 739 O O . PHE A 1 91 ? -4.516 5.000 -12.131 1.00 88.31 91 PHE A O 1
ATOM 746 N N . PRO A 1 92 ? -5.614 3.914 -10.475 1.00 84.94 92 PRO A N 1
ATOM 747 C CA . PRO A 1 92 ? -6.476 5.032 -10.123 1.00 84.94 92 PRO A CA 1
ATOM 748 C C . PRO A 1 92 ? -5.666 6.276 -9.744 1.00 84.94 92 PRO A C 1
ATOM 750 O O . PRO A 1 92 ? -4.678 6.202 -9.004 1.00 84.94 92 PRO A O 1
ATOM 753 N N . GLU A 1 93 ? -6.136 7.435 -10.203 1.00 86.56 93 GLU A N 1
ATOM 754 C CA . GLU A 1 93 ? -5.545 8.736 -9.870 1.00 86.56 93 GLU A CA 1
ATOM 755 C C . GLU A 1 93 ? -5.702 9.074 -8.382 1.00 86.56 93 GLU A C 1
ATOM 757 O O . GLU A 1 93 ? -4.820 9.687 -7.782 1.00 86.56 93 GLU A O 1
ATOM 762 N N . THR A 1 94 ? -6.804 8.641 -7.764 1.00 84.88 94 THR A N 1
ATOM 763 C CA . THR A 1 94 ? -7.094 8.885 -6.346 1.00 84.88 94 THR A CA 1
ATOM 764 C C . THR A 1 94 ? -7.721 7.663 -5.665 1.00 84.88 94 THR A C 1
ATOM 766 O O . THR A 1 94 ? -8.915 7.694 -5.349 1.00 84.88 94 THR A O 1
ATOM 769 N N . PRO A 1 95 ? -6.979 6.557 -5.442 1.00 82.38 95 PRO A N 1
ATOM 770 C CA . PRO A 1 95 ? -7.503 5.420 -4.697 1.00 82.38 95 PRO A CA 1
ATOM 771 C C . PRO A 1 95 ? -7.934 5.827 -3.287 1.00 82.38 95 PRO A C 1
ATOM 773 O O . PRO A 1 95 ? -7.273 6.623 -2.610 1.00 82.38 95 PRO A O 1
ATOM 776 N N . ALA A 1 96 ? -9.039 5.231 -2.846 1.00 83.31 96 ALA A N 1
ATOM 777 C CA . ALA A 1 96 ? -9.450 5.250 -1.455 1.00 83.31 96 ALA A CA 1
ATOM 778 C C . ALA A 1 96 ? -8.531 4.322 -0.650 1.00 83.31 96 ALA A C 1
ATOM 780 O O . ALA A 1 96 ? -8.370 3.147 -0.992 1.00 83.31 96 ALA A O 1
ATOM 781 N N . VAL A 1 97 ? -7.937 4.850 0.416 1.00 86.25 97 VAL A N 1
ATOM 782 C CA . VAL A 1 97 ? -7.072 4.102 1.333 1.00 86.25 97 VAL A CA 1
ATOM 783 C C . VAL A 1 97 ? -7.601 4.303 2.744 1.00 86.25 97 VAL A C 1
ATOM 785 O O . VAL A 1 97 ? -7.836 5.434 3.164 1.00 86.25 97 VAL A O 1
ATOM 788 N N . ARG A 1 98 ? -7.825 3.210 3.478 1.00 90.56 98 ARG A N 1
ATOM 789 C CA . ARG A 1 98 ? -8.217 3.292 4.886 1.00 90.56 98 ARG A CA 1
ATOM 790 C C . ARG A 1 98 ? -6.965 3.431 5.737 1.00 90.56 98 ARG A C 1
ATOM 792 O O . ARG A 1 98 ? -6.094 2.568 5.699 1.00 90.56 98 ARG A O 1
ATOM 799 N N . GLU A 1 99 ? -6.880 4.498 6.510 1.00 91.75 99 GLU A N 1
ATOM 800 C CA . GLU A 1 99 ? -5.725 4.815 7.342 1.00 91.75 99 GLU A CA 1
ATOM 801 C C . GLU A 1 99 ? -6.127 4.717 8.823 1.00 91.75 99 GLU A C 1
ATOM 803 O O . GLU A 1 99 ? -7.182 5.197 9.245 1.00 91.75 99 GLU A O 1
ATOM 808 N N . LEU A 1 100 ? -5.277 4.072 9.621 1.00 93.00 100 LEU A N 1
ATOM 809 C CA . LEU A 1 100 ? -5.478 3.767 11.034 1.00 93.00 100 LEU A CA 1
ATOM 810 C C . LEU A 1 100 ? -4.348 4.372 11.867 1.00 93.00 100 LEU A C 1
ATOM 812 O O . LEU A 1 100 ? -3.173 4.089 11.635 1.00 93.00 100 LEU A O 1
ATOM 816 N N . LYS A 1 101 ? -4.677 5.161 12.889 1.00 92.12 101 LYS A N 1
ATOM 817 C CA . LYS A 1 101 ? -3.691 5.699 13.833 1.00 92.12 101 LYS A CA 1
ATOM 818 C C . LYS A 1 101 ? -3.448 4.711 14.976 1.00 92.12 101 LYS A C 1
ATOM 820 O O . LYS A 1 101 ? -4.279 4.577 15.876 1.00 92.12 101 LYS A O 1
ATOM 825 N N . GLY A 1 102 ? -2.286 4.059 14.961 1.00 84.44 102 GLY A N 1
ATOM 826 C CA . GLY A 1 102 ? -1.732 3.349 16.117 1.00 84.44 102 GLY A CA 1
ATOM 827 C C . GLY A 1 102 ? -1.097 4.318 17.122 1.00 84.44 102 GLY A C 1
ATOM 828 O O . GLY A 1 102 ? -1.291 5.527 17.026 1.00 84.44 102 GLY A O 1
ATOM 829 N N . HIS A 1 103 ? -0.312 3.807 18.078 1.00 80.88 103 HIS A N 1
ATOM 830 C CA . HIS A 1 103 ? 0.369 4.644 19.081 1.00 80.88 103 HIS A CA 1
ATOM 831 C C . HIS A 1 103 ? 1.201 5.766 18.436 1.00 80.88 103 HIS A C 1
ATOM 833 O O . HIS A 1 103 ? 0.817 6.932 18.485 1.00 80.88 103 HIS A O 1
ATOM 839 N N . ASN A 1 104 ? 2.303 5.401 17.773 1.00 82.75 104 ASN A N 1
ATOM 840 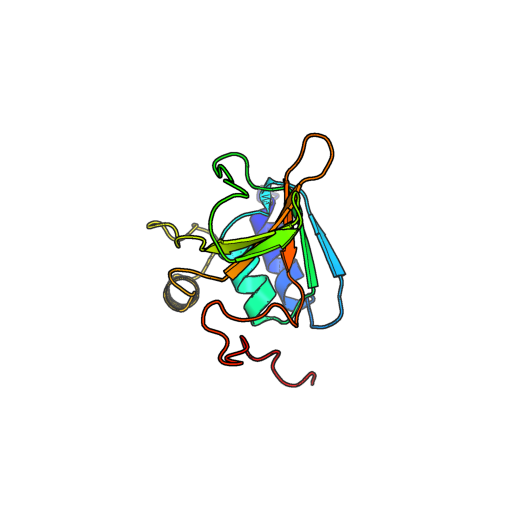C CA . ASN A 1 104 ? 3.241 6.353 17.160 1.00 82.75 104 ASN A CA 1
ATOM 841 C C . ASN A 1 104 ? 3.363 6.177 15.640 1.00 82.75 104 ASN A C 1
ATOM 843 O O . ASN A 1 104 ? 4.318 6.660 15.034 1.00 82.75 104 ASN A O 1
ATOM 847 N N . LYS A 1 105 ? 2.435 5.439 15.025 1.00 85.62 105 LYS A N 1
ATOM 848 C CA . LYS A 1 105 ? 2.459 5.075 13.605 1.00 85.62 105 LYS A CA 1
ATOM 849 C C . LYS A 1 105 ? 1.072 5.225 13.002 1.00 85.62 105 LYS A C 1
ATOM 851 O O . LYS A 1 105 ? 0.072 5.050 13.696 1.00 85.62 105 LYS A O 1
ATOM 856 N N . VAL A 1 106 ? 1.038 5.497 11.706 1.00 83.75 106 VAL A N 1
ATOM 857 C CA . VAL A 1 106 ? -0.161 5.321 10.891 1.00 83.75 106 VAL A CA 1
ATOM 858 C C . VAL A 1 106 ? 0.017 4.050 10.073 1.00 83.75 106 VAL A C 1
ATOM 860 O O . VAL A 1 106 ? 1.119 3.773 9.590 1.00 83.75 106 VAL A O 1
ATOM 863 N N . LEU A 1 107 ? -1.045 3.259 10.002 1.00 86.12 107 LEU A N 1
ATOM 864 C CA . LEU A 1 107 ? -1.125 2.028 9.238 1.00 86.12 107 LEU A CA 1
ATOM 865 C C . LEU A 1 107 ? -2.142 2.211 8.117 1.00 86.12 107 LEU A C 1
ATOM 867 O O . LEU A 1 107 ? -3.208 2.780 8.326 1.00 86.12 107 LEU A O 1
ATOM 871 N N . GLU A 1 108 ? -1.826 1.698 6.946 1.00 80.12 108 GLU A N 1
ATOM 872 C CA . GLU A 1 108 ? -2.701 1.637 5.790 1.00 80.12 108 GLU A CA 1
ATOM 873 C C . GLU A 1 108 ? -3.313 0.250 5.757 1.00 80.12 108 GLU A C 1
ATOM 875 O O . GLU A 1 108 ? -2.611 -0.757 5.683 1.00 80.12 108 GLU A O 1
ATOM 880 N N . ARG A 1 109 ? -4.635 0.196 5.847 1.00 81.19 109 ARG A N 1
ATOM 881 C CA . ARG A 1 109 ? -5.385 -1.042 5.758 1.00 81.19 109 ARG A CA 1
ATOM 882 C C . ARG A 1 109 ? -6.069 -1.108 4.406 1.00 81.19 109 ARG A C 1
ATOM 884 O O . ARG A 1 109 ? -6.929 -0.295 4.075 1.00 81.19 109 ARG A O 1
ATOM 891 N N . LEU A 1 110 ? -5.742 -2.146 3.664 1.00 70.56 110 LEU A N 1
ATOM 892 C CA . LEU A 1 110 ? -6.515 -2.602 2.530 1.00 70.56 110 LEU A CA 1
ATOM 893 C C . LEU A 1 110 ? -7.349 -3.772 3.015 1.00 70.56 110 LEU A C 1
ATOM 895 O O . LEU A 1 110 ? -6.814 -4.785 3.458 1.00 70.56 110 LEU A O 1
ATOM 899 N N . HIS A 1 111 ? -8.664 -3.594 2.985 1.00 61.34 111 HIS A N 1
ATOM 900 C CA . HIS A 1 111 ? -9.568 -4.722 3.021 1.00 61.34 111 HIS A CA 1
ATOM 901 C C . HIS A 1 111 ? -10.093 -4.927 1.606 1.00 61.34 111 HIS A C 1
ATOM 903 O O . HIS A 1 111 ? -10.462 -3.948 0.951 1.00 61.34 111 HIS A O 1
ATOM 909 N N . CYS A 1 112 ? -10.208 -6.174 1.162 1.00 52.84 112 CYS A N 1
ATOM 910 C CA . CYS A 1 112 ? -10.860 -6.542 -0.097 1.00 52.84 112 CYS A CA 1
ATOM 911 C C . CYS A 1 112 ? -12.314 -6.019 -0.212 1.00 52.84 112 CYS A C 1
ATOM 913 O O . CYS A 1 112 ? -12.910 -6.088 -1.282 1.00 52.84 112 CYS A O 1
ATOM 915 N N . LYS A 1 113 ? -12.874 -5.446 0.868 1.00 51.94 113 LYS A N 1
ATOM 916 C CA . LYS A 1 113 ? -14.210 -4.833 0.949 1.00 51.94 113 LYS A CA 1
ATOM 917 C C . LYS A 1 113 ? -14.224 -3.330 1.291 1.00 51.94 113 LYS A C 1
ATOM 919 O O . LYS A 1 113 ? -15.245 -2.837 1.765 1.00 51.94 113 LYS A O 1
ATOM 924 N N . THR A 1 114 ? -13.119 -2.586 1.152 1.00 48.88 114 THR A N 1
ATOM 925 C CA . THR A 1 114 ? -13.134 -1.137 1.455 1.00 48.88 114 THR A CA 1
ATOM 926 C C . THR A 1 114 ? -14.070 -0.393 0.481 1.00 48.88 114 THR A C 1
ATOM 928 O O . THR A 1 114 ? -13.905 -0.548 -0.729 1.00 48.88 114 THR A O 1
ATOM 931 N N . PRO A 1 115 ? -15.032 0.419 0.964 1.00 46.16 115 PRO A N 1
ATOM 932 C CA . PRO A 1 115 ? -15.980 1.124 0.101 1.00 46.16 115 PRO A CA 1
ATOM 933 C C . PRO A 1 115 ? -15.303 2.217 -0.744 1.00 46.16 115 PRO A C 1
ATOM 935 O O . PRO A 1 115 ? -14.347 2.862 -0.308 1.00 46.16 115 PRO A O 1
ATOM 938 N N . ALA A 1 116 ? -15.822 2.444 -1.955 1.00 49.38 116 ALA A N 1
ATOM 939 C CA . ALA A 1 116 ? -15.441 3.579 -2.795 1.00 49.38 116 ALA A CA 1
ATOM 940 C C . ALA A 1 116 ? -15.962 4.905 -2.201 1.00 49.38 116 ALA A C 1
ATOM 942 O O . ALA A 1 116 ? -16.985 4.936 -1.518 1.00 49.38 116 ALA A O 1
ATOM 943 N N . MET A 1 117 ? -15.272 6.020 -2.476 1.00 41.53 117 MET A N 1
ATOM 944 C CA . MET A 1 117 ? -15.548 7.334 -1.858 1.00 41.53 117 MET A CA 1
ATOM 945 C C . MET A 1 117 ? -16.944 7.912 -2.102 1.00 41.53 117 MET A C 1
ATOM 947 O O . MET A 1 117 ? -17.355 8.834 -1.406 1.00 41.53 117 MET A O 1
ATOM 951 N N . ASN A 1 118 ? -17.656 7.417 -3.104 1.00 39.59 118 ASN A N 1
ATOM 952 C CA . ASN A 1 118 ? -18.904 7.977 -3.606 1.00 39.59 118 ASN A CA 1
ATOM 953 C C . ASN A 1 118 ? -20.148 7.169 -3.208 1.00 39.59 118 ASN A C 1
ATOM 955 O O . ASN A 1 118 ? -21.216 7.411 -3.760 1.00 39.59 118 ASN A O 1
ATOM 959 N N . GLY A 1 119 ? -20.043 6.210 -2.281 1.00 37.50 119 GLY A N 1
ATOM 960 C CA . GLY A 1 119 ? -21.193 5.423 -1.804 1.00 37.50 119 GLY A CA 1
ATOM 961 C C . GLY A 1 119 ? -21.813 4.490 -2.854 1.00 37.50 119 GLY A C 1
ATOM 962 O O . GLY A 1 119 ? -22.593 3.611 -2.509 1.00 37.50 119 GLY A O 1
ATOM 963 N N . THR A 1 120 ? -21.432 4.617 -4.124 1.00 37.09 120 THR A N 1
ATOM 964 C CA . THR A 1 120 ? -21.636 3.598 -5.143 1.00 37.09 120 THR A CA 1
ATOM 965 C C . THR A 1 120 ? -20.602 2.507 -4.943 1.00 37.09 120 THR A C 1
ATOM 967 O O . THR A 1 120 ? -19.401 2.767 -5.017 1.00 37.09 120 THR A O 1
ATOM 970 N N . GLU A 1 121 ? -21.079 1.292 -4.718 1.00 36.88 121 GLU A N 1
ATOM 971 C CA . GLU A 1 121 ? -20.353 0.026 -4.770 1.00 36.88 121 GLU A CA 1
ATOM 972 C C . GLU A 1 121 ? -19.662 -0.188 -6.134 1.00 36.88 121 GLU A C 1
ATOM 974 O O . GLU A 1 121 ? -20.026 -1.048 -6.930 1.00 36.88 121 GLU A O 1
ATOM 979 N N . ARG A 1 122 ? -18.658 0.624 -6.467 1.00 35.62 122 ARG A N 1
ATOM 980 C CA . ARG A 1 122 ? -17.707 0.318 -7.534 1.00 35.62 122 ARG A CA 1
ATOM 981 C C . ARG A 1 122 ? -16.441 -0.196 -6.887 1.00 35.62 122 ARG A C 1
ATOM 983 O O . ARG A 1 122 ? -15.488 0.529 -6.618 1.00 35.62 122 ARG A O 1
ATOM 990 N N . TRP A 1 123 ? -16.523 -1.483 -6.591 1.00 48.62 123 TRP A N 1
ATOM 991 C CA . TRP A 1 123 ? -15.440 -2.348 -6.174 1.00 48.62 123 TRP A CA 1
ATOM 992 C C . TRP A 1 123 ? -14.306 -2.262 -7.199 1.00 48.62 123 TRP A C 1
ATOM 994 O O . TRP A 1 123 ? -14.557 -2.353 -8.403 1.00 48.62 123 TRP A O 1
ATOM 1004 N N . TYR A 1 124 ? -13.052 -2.167 -6.752 1.00 42.16 124 TYR A N 1
ATOM 1005 C CA . TYR A 1 124 ? -12.006 -2.807 -7.547 1.00 42.16 124 TYR A CA 1
ATOM 1006 C C . TYR A 1 124 ? -12.388 -4.276 -7.509 1.00 42.16 124 TYR A C 1
ATOM 1008 O O . TYR A 1 124 ? -12.384 -4.857 -6.426 1.00 42.16 124 TYR A O 1
ATOM 1016 N N . ALA A 1 125 ? -12.890 -4.800 -8.629 1.00 37.78 125 ALA A N 1
ATOM 1017 C CA . ALA A 1 125 ? -13.353 -6.170 -8.714 1.00 37.78 125 ALA A CA 1
ATOM 1018 C C . ALA A 1 125 ? -12.265 -7.053 -8.103 1.00 37.78 125 ALA A C 1
ATOM 1020 O O . ALA A 1 125 ? -11.181 -7.187 -8.668 1.00 37.78 125 ALA A O 1
ATOM 1021 N N . CYS A 1 126 ? -12.542 -7.609 -6.922 1.00 36.03 126 CYS A N 1
ATOM 1022 C CA . CYS A 1 126 ? -11.897 -8.834 -6.509 1.00 36.03 126 CYS A CA 1
ATOM 1023 C C . CYS A 1 126 ? -12.304 -9.789 -7.630 1.00 36.03 126 CYS A C 1
ATOM 1025 O O . CYS A 1 126 ? -13.470 -10.183 -7.702 1.00 36.03 126 CYS A O 1
ATOM 1027 N N . GLY A 1 127 ? -11.424 -9.974 -8.622 1.00 34.59 127 GLY A N 1
ATOM 1028 C CA . GLY A 1 127 ? -11.687 -10.886 -9.727 1.00 34.59 127 GLY A CA 1
ATOM 1029 C C . GLY A 1 127 ? -12.113 -12.227 -9.133 1.00 34.59 127 GLY A C 1
ATOM 1030 O O . GLY A 1 127 ? -11.698 -12.528 -8.008 1.00 34.59 127 GLY A O 1
ATOM 1031 N N . PRO A 1 128 ? -12.976 -13.002 -9.814 1.00 31.12 128 PRO A N 1
ATOM 1032 C CA . PRO A 1 128 ? -13.400 -14.285 -9.278 1.00 31.12 128 PRO A CA 1
ATOM 1033 C C . PRO A 1 128 ? -12.147 -15.056 -8.872 1.00 31.12 128 PRO A C 1
ATOM 1035 O O . PRO A 1 128 ? -11.207 -15.167 -9.660 1.00 31.12 128 PRO A O 1
ATOM 1038 N N . ALA A 1 129 ? -12.117 -15.494 -7.613 1.00 34.19 129 ALA A N 1
ATOM 1039 C CA . ALA A 1 129 ? -11.122 -16.442 -7.156 1.00 34.19 129 ALA A CA 1
ATOM 1040 C C . ALA A 1 129 ? -11.244 -17.655 -8.085 1.00 34.19 129 ALA A C 1
ATOM 1042 O O . ALA A 1 129 ? -12.260 -18.348 -8.051 1.00 34.19 129 ALA A O 1
ATOM 1043 N N . THR A 1 130 ? -10.286 -17.810 -8.996 1.00 34.84 130 THR A N 1
ATOM 1044 C CA . THR A 1 130 ? -10.106 -19.048 -9.756 1.00 34.84 130 THR A CA 1
ATOM 1045 C C . THR A 1 130 ? -9.622 -20.133 -8.822 1.00 34.84 130 THR A C 1
ATOM 1047 O O . THR A 1 130 ? -8.685 -19.820 -8.048 1.00 34.84 130 THR A O 1
#

Radius of gyration: 14.84 Å; Cα contacts (8 Å, |Δi|>4): 203; chains: 1; bounding box: 50×34×38 Å

pLDDT: mean 79.17, std 17.7, range [31.12, 93.94]

Nearest PDB structures (foldseek):
  5xx1-assembly1_G  TM=6.914E-01  e=5.554E+00  Salmonella enterica subsp. enterica serovar Typhi
  5xx1-assembly1_C  TM=6.923E-01  e=6.307E+00  Salmonella enterica subsp. enterica serovar Typhi
  5xx1-assembly1_J  TM=6.918E-01  e=6.307E+00  Salmonella enterica subsp. enterica serovar Typhi
  5xx1-assembly1_A  TM=6.510E-01  e=6.720E+00  Salmonella enterica subsp. enterica serovar Typhi
  1nkv-assembly1_C  TM=5.462E-01  e=9.233E+00  Escherichia coli

Solvent-accessible surface area (backbone atoms only — not comparable to full-atom values): 7851 Å² total; per-residue (Å²): 134,84,80,87,75,52,76,66,56,56,47,59,69,48,52,83,74,58,37,60,85,44,77,41,80,47,54,35,87,59,38,39,68,69,50,51,49,55,36,43,66,41,18,23,26,33,41,22,28,51,22,85,89,66,82,86,61,72,87,46,65,54,66,77,46,97,47,32,21,35,34,73,42,75,53,70,95,68,78,59,93,92,52,61,64,71,62,56,67,71,45,65,60,59,45,69,42,34,40,34,57,55,93,93,48,48,32,36,44,43,52,69,77,64,75,39,94,77,79,52,88,62,63,68,60,53,62,80,87,123

Foldseek 3Di:
DDPDDDPVNVVVVCLVVAAAPDEEEEEQVQQDQLNLQSCQLRLHKYKYWHHPVDDDDCVDAAHPDSFKHWFWDAQDPDDDPSDDPVSSVPGDRTDTWIWGDDDPTIMTTDHSPDADRPNPPPGSPSDPPD